Protein AF-A0A5C6DG99-F1 (afdb_monomer_lite)

Radius of gyration: 15.18 Å; chains: 1; bounding box: 29×31×44 Å

pLDDT: mean 90.05, std 11.92, range [38.16, 96.69]

Structure (mmCIF, N/CA/C/O backbone):
data_AF-A0A5C6DG99-F1
#
_entry.id   AF-A0A5C6DG99-F1
#
loop_
_atom_site.group_PDB
_atom_site.id
_atom_site.type_symbol
_atom_site.label_atom_id
_atom_site.label_alt_id
_atom_site.label_comp_id
_atom_site.label_asym_id
_atom_site.label_entity_id
_atom_site.label_seq_id
_atom_site.pdbx_PDB_ins_code
_atom_site.Cartn_x
_atom_site.Cartn_y
_atom_site.Cartn_z
_atom_site.occupancy
_atom_site.B_iso_or_equiv
_atom_site.auth_seq_id
_atom_site.auth_comp_id
_atom_site.auth_asym_id
_atom_site.auth_atom_id
_atom_site.pdbx_PDB_model_num
ATOM 1 N N . MET A 1 1 ? 6.908 -6.399 0.278 1.00 84.75 1 MET A N 1
ATOM 2 C CA . MET A 1 1 ? 5.597 -5.941 -0.234 1.00 84.75 1 MET A CA 1
ATOM 3 C C . MET A 1 1 ? 5.502 -4.437 -0.047 1.00 84.75 1 MET A C 1
ATOM 5 O O . MET A 1 1 ? 5.780 -3.969 1.053 1.00 84.75 1 MET A O 1
ATOM 9 N N . TYR A 1 2 ? 5.166 -3.706 -1.108 1.00 90.50 2 TYR A N 1
ATOM 10 C CA . TYR A 1 2 ? 4.904 -2.265 -1.066 1.00 90.50 2 TYR A CA 1
ATOM 11 C C . TYR A 1 2 ? 3.395 -2.015 -0.957 1.00 90.50 2 TYR A C 1
ATOM 13 O O . TYR A 1 2 ? 2.605 -2.815 -1.451 1.00 90.50 2 TYR A O 1
ATOM 21 N N . THR A 1 3 ? 3.003 -0.930 -0.293 1.00 93.94 3 THR A N 1
ATOM 22 C CA . THR A 1 3 ? 1.605 -0.506 -0.137 1.00 93.94 3 THR A CA 1
ATOM 23 C C . THR A 1 3 ? 1.520 0.994 -0.376 1.00 93.94 3 THR A C 1
ATOM 25 O O . THR A 1 3 ? 2.413 1.718 0.065 1.00 93.94 3 THR A O 1
ATOM 28 N N . GLY A 1 4 ? 0.469 1.424 -1.068 1.00 94.50 4 GLY A N 1
ATOM 29 C CA . GLY A 1 4 ? 0.245 2.802 -1.493 1.00 94.50 4 GLY A CA 1
ATOM 30 C C . GLY A 1 4 ? -1.246 3.143 -1.495 1.00 94.50 4 GLY A C 1
ATOM 31 O O . GLY A 1 4 ? -2.080 2.236 -1.580 1.00 94.50 4 GLY A O 1
ATOM 32 N N . ILE A 1 5 ? -1.582 4.433 -1.488 1.00 96.31 5 ILE A N 1
ATOM 33 C CA . ILE A 1 5 ? -2.908 4.929 -1.885 1.00 96.31 5 ILE A CA 1
ATOM 34 C C . ILE A 1 5 ? -2.828 5.689 -3.209 1.00 96.31 5 ILE A C 1
ATOM 36 O O . ILE A 1 5 ? -1.821 6.322 -3.520 1.00 96.31 5 ILE A O 1
ATOM 40 N N . THR A 1 6 ? -3.900 5.636 -3.990 1.00 96.25 6 THR A N 1
ATOM 41 C CA . THR A 1 6 ? -4.050 6.400 -5.231 1.00 96.25 6 THR A CA 1
ATOM 42 C C . THR A 1 6 ? -5.527 6.472 -5.609 1.00 96.25 6 THR A C 1
ATOM 44 O O . THR A 1 6 ? -6.308 5.593 -5.237 1.00 96.25 6 THR A O 1
ATOM 47 N N . THR A 1 7 ? -5.911 7.517 -6.334 1.00 96.12 7 THR A N 1
ATOM 48 C CA . THR A 1 7 ? -7.213 7.606 -7.011 1.00 96.12 7 THR A CA 1
ATOM 49 C C . THR A 1 7 ? -7.198 6.918 -8.374 1.00 96.12 7 THR A C 1
ATOM 51 O O . THR A 1 7 ? -8.253 6.554 -8.878 1.00 96.12 7 THR A O 1
ATOM 54 N N . ASP A 1 8 ? -6.007 6.702 -8.933 1.00 95.94 8 ASP A N 1
ATOM 55 C CA . ASP A 1 8 ? -5.771 6.088 -10.235 1.00 95.94 8 ASP A CA 1
ATOM 56 C C . ASP A 1 8 ? -4.727 4.976 -10.076 1.00 95.94 8 ASP A C 1
ATOM 58 O O . ASP A 1 8 ? -3.548 5.233 -9.802 1.00 95.94 8 ASP A O 1
ATOM 62 N N . VAL A 1 9 ? -5.197 3.729 -10.121 1.00 95.88 9 VAL A N 1
ATOM 63 C CA . VAL A 1 9 ? -4.380 2.545 -9.824 1.00 95.88 9 VAL A CA 1
ATOM 64 C C . VAL A 1 9 ? -3.473 2.184 -10.992 1.00 95.88 9 VAL A C 1
ATOM 66 O O . VAL A 1 9 ? -2.332 1.805 -10.749 1.00 95.88 9 VAL A O 1
ATOM 69 N N . GLU A 1 10 ? -3.963 2.317 -12.222 1.00 95.19 10 GLU A N 1
ATOM 70 C CA . GLU A 1 10 ? -3.237 1.937 -13.439 1.00 95.19 10 GLU A CA 1
ATOM 71 C C . GLU A 1 10 ? -2.046 2.865 -13.644 1.00 95.19 10 GLU A C 1
ATOM 73 O O . GLU A 1 10 ? -0.903 2.408 -13.589 1.00 95.19 10 GLU A O 1
ATOM 78 N N . ARG A 1 11 ? -2.290 4.182 -13.660 1.00 95.94 11 ARG A N 1
ATOM 79 C CA . ARG A 1 11 ? -1.226 5.190 -13.754 1.00 95.94 11 ARG A CA 1
ATOM 80 C C . ARG A 1 11 ? -0.164 5.007 -12.673 1.00 95.94 11 ARG A C 1
ATOM 82 O O . ARG A 1 11 ? 1.031 5.118 -12.927 1.00 95.94 11 ARG A O 1
ATOM 89 N N . ARG A 1 12 ? -0.584 4.728 -11.433 1.00 95.50 12 ARG A N 1
ATOM 90 C CA . ARG A 1 12 ? 0.349 4.563 -10.310 1.00 95.50 12 ARG A CA 1
ATOM 91 C C . ARG A 1 12 ? 1.176 3.285 -10.426 1.00 95.50 12 ARG A C 1
ATOM 93 O O . ARG A 1 12 ? 2.329 3.273 -10.000 1.00 95.50 12 ARG A O 1
ATOM 100 N N . PHE A 1 13 ? 0.586 2.212 -10.942 1.00 95.69 13 PHE A N 1
ATOM 101 C CA . PHE A 1 13 ? 1.279 0.951 -11.166 1.00 95.69 13 PHE A CA 1
ATOM 102 C C . PHE A 1 13 ? 2.339 1.103 -12.262 1.00 95.69 13 PHE A C 1
ATOM 104 O O . PHE A 1 13 ? 3.492 0.758 -12.018 1.00 95.69 13 PHE A O 1
ATOM 111 N N . GLU A 1 14 ? 2.001 1.747 -13.378 1.00 94.25 14 GLU A N 1
ATOM 112 C CA . GLU A 1 14 ? 2.939 2.053 -14.466 1.00 94.25 14 GLU A CA 1
ATOM 113 C C . GLU A 1 14 ? 4.101 2.948 -14.009 1.00 94.25 14 GLU A C 1
ATOM 115 O O . GLU A 1 14 ? 5.263 2.649 -14.291 1.00 94.25 14 GLU A O 1
ATOM 120 N N . GLU A 1 15 ? 3.828 4.007 -13.231 1.00 94.44 15 GLU A N 1
ATOM 121 C CA . GLU A 1 15 ? 4.868 4.857 -12.620 1.00 94.44 15 GLU A CA 1
ATOM 122 C C . GLU A 1 15 ? 5.853 4.039 -11.761 1.00 94.44 15 GLU A C 1
ATOM 124 O O . GLU A 1 15 ? 7.034 4.374 -11.656 1.00 94.44 15 GLU A O 1
ATOM 129 N N . HIS A 1 16 ? 5.371 2.982 -11.100 1.00 94.25 16 HIS A N 1
ATOM 130 C CA . HIS A 1 16 ? 6.204 2.098 -10.290 1.00 94.25 16 HIS A CA 1
ATOM 131 C C . HIS A 1 16 ? 6.967 1.070 -11.124 1.00 94.25 16 HIS A C 1
ATOM 133 O O . HIS A 1 16 ? 8.139 0.829 -10.835 1.00 94.25 16 HIS A O 1
ATOM 139 N N . GLU A 1 17 ? 6.320 0.468 -12.118 1.00 93.38 17 GLU A N 1
ATOM 140 C CA . GLU A 1 17 ? 6.889 -0.591 -12.951 1.00 93.38 17 GLU A CA 1
ATOM 141 C C . GLU A 1 17 ? 7.972 -0.059 -13.894 1.00 93.38 17 GLU A C 1
ATOM 143 O O . GLU A 1 17 ? 9.055 -0.636 -13.968 1.00 93.38 17 GLU A O 1
ATOM 148 N N . SER A 1 18 ? 7.734 1.099 -14.515 1.00 91.94 18 SER A N 1
ATOM 149 C CA . SER A 1 18 ? 8.705 1.793 -15.378 1.00 91.94 18 SER A CA 1
ATOM 150 C C . SER A 1 18 ? 9.927 2.334 -14.627 1.00 91.94 18 SER A C 1
ATOM 152 O O . SER A 1 18 ? 10.933 2.690 -15.238 1.00 91.94 18 SER A O 1
ATOM 154 N N . G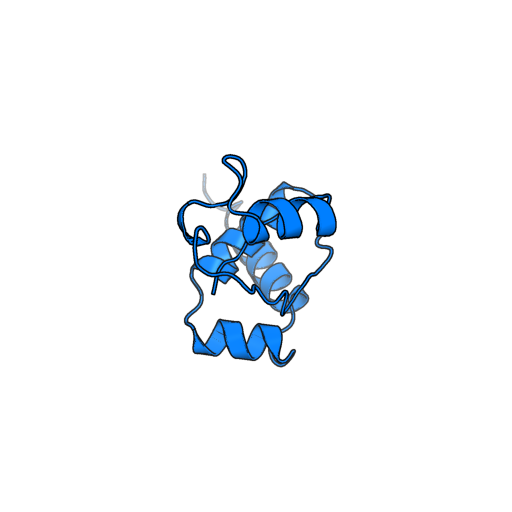LY A 1 19 ? 9.855 2.426 -13.294 1.00 84.19 19 GLY A N 1
ATOM 155 C CA . GLY A 1 19 ? 10.903 3.033 -12.478 1.00 84.19 19 GLY A CA 1
ATOM 156 C C . GLY A 1 19 ? 10.980 4.563 -12.586 1.00 84.19 19 GLY A C 1
ATOM 157 O O . GLY A 1 19 ? 12.016 5.132 -12.227 1.00 84.19 19 GLY A O 1
ATOM 158 N N . ASP A 1 20 ? 9.906 5.227 -13.033 1.00 84.38 20 ASP A N 1
ATOM 159 C CA . ASP A 1 20 ? 9.821 6.685 -13.181 1.00 84.38 20 ASP A CA 1
ATOM 160 C C . ASP A 1 20 ? 10.218 7.430 -11.886 1.00 84.38 20 ASP A C 1
ATOM 162 O O . ASP A 1 20 ? 10.125 6.927 -10.754 1.00 84.38 20 ASP A O 1
ATOM 166 N N . LYS A 1 21 ? 10.650 8.689 -12.023 1.00 86.50 21 LYS A N 1
ATOM 167 C CA . LYS A 1 21 ? 10.955 9.564 -10.883 1.00 86.50 21 LYS A CA 1
ATOM 168 C C . LYS A 1 21 ? 9.765 9.713 -9.919 1.00 86.50 21 LYS A C 1
ATOM 170 O O . LYS A 1 21 ? 10.003 9.835 -8.716 1.00 86.50 21 LYS A O 1
ATOM 175 N N . LYS A 1 22 ? 8.528 9.655 -10.427 1.00 88.00 22 LYS A N 1
ATOM 176 C CA . LYS A 1 22 ? 7.248 9.697 -9.692 1.00 88.00 22 LYS A CA 1
ATOM 177 C C . LYS A 1 22 ? 6.932 8.393 -8.949 1.00 88.00 22 LYS A C 1
ATOM 179 O O . LYS A 1 22 ? 6.156 8.400 -7.984 1.00 88.00 22 LYS A O 1
ATOM 184 N N . GLY A 1 23 ? 7.561 7.292 -9.357 1.00 88.19 23 GLY A N 1
ATOM 185 C CA . GLY A 1 23 ? 7.516 6.010 -8.678 1.00 88.19 23 GLY A CA 1
ATOM 186 C C . GLY A 1 23 ? 8.306 6.007 -7.364 1.00 88.19 23 GLY A C 1
ATOM 187 O O . GLY A 1 23 ? 9.264 6.752 -7.146 1.00 88.19 23 GLY A O 1
ATOM 188 N N . SER A 1 24 ? 7.904 5.125 -6.452 1.00 90.25 24 SER A N 1
ATOM 189 C CA . SER A 1 24 ? 8.591 4.872 -5.187 1.00 90.25 24 SER A CA 1
ATOM 190 C C . SER A 1 24 ? 10.032 4.432 -5.427 1.00 90.25 24 SER A C 1
ATOM 192 O O . SER A 1 24 ? 10.274 3.443 -6.118 1.00 90.25 24 SER A O 1
ATOM 194 N N . LYS A 1 25 ? 10.981 5.095 -4.754 1.00 90.56 25 LYS A N 1
ATOM 195 C CA . LYS A 1 25 ? 12.403 4.709 -4.756 1.00 90.56 25 LYS A CA 1
ATOM 196 C C . LYS A 1 25 ? 12.608 3.236 -4.384 1.00 90.56 25 LYS A C 1
ATOM 198 O O . LYS A 1 25 ? 13.511 2.605 -4.911 1.00 90.56 25 LYS A O 1
ATOM 203 N N . TYR A 1 26 ? 11.752 2.685 -3.519 1.00 90.75 26 TYR A N 1
ATOM 204 C CA . TYR A 1 26 ? 11.835 1.288 -3.083 1.00 90.75 26 TYR A CA 1
ATOM 205 C C . TYR A 1 26 ? 11.549 0.275 -4.204 1.00 90.75 26 TYR A C 1
ATOM 207 O O . TYR A 1 26 ? 12.036 -0.850 -4.134 1.00 90.75 26 TYR A O 1
ATOM 215 N N . LEU A 1 27 ? 10.742 0.646 -5.206 1.00 91.12 27 LEU A N 1
ATOM 216 C CA . LEU A 1 27 ? 10.326 -0.251 -6.291 1.00 91.12 27 LEU A CA 1
ATOM 217 C C . LEU A 1 27 ? 11.190 -0.135 -7.553 1.00 91.12 27 LEU A C 1
ATOM 219 O O . LEU A 1 27 ? 11.097 -0.999 -8.420 1.00 91.12 27 LEU A O 1
ATOM 223 N N . ARG A 1 28 ? 12.058 0.880 -7.650 1.00 90.62 28 ARG A N 1
ATOM 224 C CA . ARG A 1 28 ? 12.956 1.043 -8.802 1.00 90.62 28 ARG A CA 1
ATOM 225 C C . ARG A 1 28 ? 13.853 -0.187 -8.962 1.00 90.62 28 ARG A C 1
ATOM 227 O O . ARG A 1 28 ? 14.456 -0.640 -7.991 1.00 90.62 28 ARG A O 1
ATOM 234 N N . GLY A 1 29 ? 13.914 -0.724 -10.182 1.00 89.69 29 GLY A N 1
ATOM 235 C CA . GLY A 1 29 ? 14.704 -1.915 -10.512 1.00 89.69 29 GLY A CA 1
ATOM 236 C C . GLY A 1 29 ? 14.143 -3.239 -9.974 1.00 89.69 29 GLY A C 1
ATOM 237 O O . GLY A 1 29 ? 14.846 -4.241 -10.011 1.00 89.69 29 GLY A O 1
ATOM 238 N N . LYS A 1 30 ? 12.906 -3.265 -9.454 1.00 90.94 30 LYS A N 1
ATOM 239 C CA . LYS A 1 30 ? 12.242 -4.492 -8.970 1.00 90.94 30 LYS A CA 1
ATOM 240 C C . LYS A 1 30 ? 11.195 -5.048 -9.942 1.00 90.94 30 LYS A C 1
ATOM 242 O O . LYS A 1 30 ? 10.383 -5.869 -9.530 1.00 90.94 30 LYS A O 1
ATOM 247 N N . ALA A 1 31 ? 11.187 -4.574 -11.186 1.00 89.31 31 ALA A N 1
ATOM 248 C CA . ALA A 1 31 ? 10.303 -5.082 -12.228 1.00 89.31 31 ALA A CA 1
ATOM 249 C C . ALA A 1 31 ? 10.682 -6.529 -12.632 1.00 89.31 31 ALA A C 1
ATOM 251 O O . ALA A 1 31 ? 11.858 -6.888 -12.525 1.00 89.31 31 ALA A O 1
ATOM 252 N N . PRO A 1 32 ? 9.719 -7.346 -13.106 1.00 93.56 32 PRO A N 1
ATOM 253 C CA . PRO A 1 32 ? 8.292 -7.036 -13.244 1.00 93.56 32 PRO A CA 1
ATOM 254 C C . PRO A 1 32 ? 7.576 -6.986 -11.887 1.00 93.56 32 PRO A C 1
ATOM 256 O O . PRO A 1 32 ? 7.866 -7.760 -10.973 1.00 93.56 32 PRO A O 1
ATOM 259 N N . LEU A 1 33 ? 6.635 -6.052 -11.742 1.00 94.31 33 LEU A N 1
ATOM 260 C CA . LEU A 1 33 ? 5.823 -5.929 -10.533 1.00 94.31 33 LEU A CA 1
ATOM 261 C C . LEU A 1 33 ? 4.513 -6.703 -10.688 1.00 94.31 33 LEU A C 1
ATOM 263 O O . LEU A 1 33 ? 4.009 -6.907 -11.784 1.00 94.31 33 LEU A O 1
ATOM 267 N N . THR A 1 34 ? 3.918 -7.109 -9.568 1.00 95.00 34 THR A N 1
ATOM 268 C CA . THR A 1 34 ? 2.595 -7.744 -9.562 1.00 95.00 34 THR A CA 1
ATOM 269 C C . THR A 1 34 ? 1.669 -7.001 -8.614 1.00 95.00 34 THR A C 1
ATOM 271 O O . THR A 1 34 ? 1.956 -6.866 -7.419 1.00 95.00 34 THR A O 1
ATOM 274 N N . LEU A 1 35 ? 0.531 -6.533 -9.131 1.00 95.44 35 LEU A N 1
ATOM 275 C CA . LEU A 1 35 ? -0.525 -5.948 -8.314 1.00 95.44 35 LEU A CA 1
ATOM 276 C C . LEU A 1 35 ? -1.374 -7.057 -7.683 1.00 95.44 35 LEU A C 1
ATOM 278 O O . LEU A 1 35 ? -2.331 -7.545 -8.272 1.00 95.44 35 LEU A O 1
ATOM 282 N N . VAL A 1 36 ? -1.032 -7.435 -6.453 1.00 95.69 36 VAL A N 1
ATOM 283 C CA . VAL A 1 36 ? -1.711 -8.535 -5.744 1.00 95.69 36 VAL A CA 1
ATOM 284 C C . VAL A 1 36 ? -3.014 -8.125 -5.049 1.00 95.69 36 VA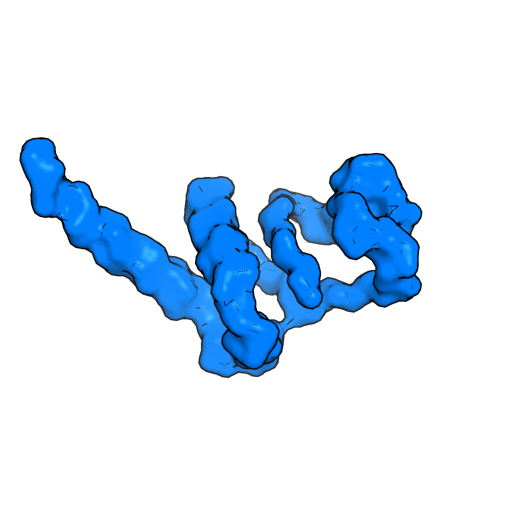L A C 1
ATOM 286 O O . VAL A 1 36 ? -3.800 -8.981 -4.658 1.00 95.69 36 VAL A O 1
ATOM 289 N N . MET A 1 37 ? -3.255 -6.824 -4.847 1.00 94.75 37 MET A N 1
ATOM 290 C CA . MET A 1 37 ? -4.454 -6.335 -4.162 1.00 94.75 37 MET A CA 1
ATOM 291 C C . MET A 1 37 ? -4.737 -4.863 -4.484 1.00 94.75 37 MET A C 1
ATOM 293 O O . MET A 1 37 ? -3.846 -4.022 -4.392 1.00 94.75 37 MET A O 1
ATOM 297 N N . LYS A 1 38 ? -6.009 -4.534 -4.754 1.00 95.69 38 LYS A N 1
ATOM 298 C CA . LYS A 1 38 ? -6.540 -3.159 -4.762 1.00 95.69 38 LYS A CA 1
ATOM 299 C C . LYS A 1 38 ? -7.914 -3.108 -4.090 1.00 95.69 38 LYS A C 1
ATOM 301 O O . LYS A 1 38 ? -8.701 -4.046 -4.214 1.00 95.69 38 LYS A O 1
ATOM 306 N N . LYS A 1 39 ? -8.226 -2.026 -3.367 1.00 95.44 39 LYS A N 1
ATOM 307 C CA . LYS A 1 39 ? -9.543 -1.842 -2.733 1.00 95.44 39 LYS A CA 1
ATOM 308 C C . LYS A 1 39 ? -9.939 -0.370 -2.658 1.00 95.44 39 LYS A C 1
ATOM 310 O O . LYS A 1 39 ? -9.156 0.459 -2.209 1.00 95.44 39 LYS A O 1
ATOM 315 N N . LYS A 1 40 ? -11.185 -0.065 -3.032 1.00 95.44 40 LYS A N 1
ATOM 316 C CA . LYS A 1 40 ? -11.799 1.252 -2.814 1.00 95.44 40 LYS A CA 1
ATOM 317 C C . LYS A 1 40 ? -12.151 1.414 -1.332 1.00 95.44 40 LYS A C 1
ATOM 319 O O . LYS A 1 40 ? -12.857 0.570 -0.781 1.00 95.44 40 LYS A O 1
ATOM 324 N N . ILE A 1 41 ? -11.646 2.473 -0.701 1.00 93.94 41 ILE A N 1
ATOM 325 C CA . ILE A 1 41 ? -11.812 2.726 0.742 1.00 93.94 41 ILE A CA 1
ATOM 326 C C . ILE A 1 41 ? -12.884 3.783 1.038 1.00 93.94 41 ILE A C 1
ATOM 328 O O . ILE A 1 41 ? -13.653 3.624 1.991 1.00 93.94 41 ILE A O 1
ATOM 332 N N . GLY A 1 42 ? -12.928 4.844 0.231 1.00 91.69 42 GLY A N 1
ATOM 333 C CA . GLY A 1 42 ? -13.732 6.037 0.485 1.00 91.69 42 GLY A CA 1
ATOM 334 C C . GLY A 1 42 ? -12.853 7.280 0.437 1.00 91.69 42 GLY A C 1
ATOM 335 O O . GLY A 1 42 ? -12.118 7.469 -0.531 1.00 91.69 42 GLY A O 1
ATOM 336 N N . ASP A 1 43 ? -12.924 8.102 1.478 1.00 94.12 43 ASP A N 1
ATOM 337 C CA . ASP A 1 43 ? -12.173 9.348 1.583 1.00 94.12 43 ASP A CA 1
ATOM 338 C C . ASP A 1 43 ? -10.660 9.140 1.799 1.00 94.12 43 ASP A C 1
ATOM 340 O O . ASP A 1 43 ? -10.170 8.067 2.177 1.00 94.12 43 ASP A O 1
ATOM 344 N N . ARG A 1 44 ? -9.906 10.219 1.562 1.00 95.62 44 ARG A N 1
ATOM 345 C CA . ARG A 1 44 ? -8.443 10.243 1.677 1.00 95.62 44 ARG A CA 1
ATOM 346 C C . ARG A 1 44 ? -7.958 9.980 3.106 1.00 95.62 44 ARG A C 1
ATOM 348 O O . ARG A 1 44 ? -6.928 9.329 3.269 1.00 95.62 44 ARG A O 1
ATOM 355 N N . SER A 1 45 ? -8.671 10.467 4.122 1.00 95.81 45 SER A N 1
ATOM 356 C CA . SER A 1 45 ? -8.274 10.322 5.529 1.00 95.81 45 SER A CA 1
ATOM 357 C C . SER A 1 45 ? -8.310 8.852 5.946 1.00 95.81 45 SER A C 1
ATOM 359 O O . SER A 1 45 ? -7.319 8.308 6.436 1.00 95.81 45 SER A O 1
ATOM 361 N N . MET A 1 46 ? -9.409 8.162 5.644 1.00 95.94 46 MET A N 1
ATOM 362 C CA . MET A 1 46 ? -9.570 6.737 5.899 1.00 95.94 46 MET A CA 1
ATOM 363 C C . MET A 1 46 ? -8.566 5.898 5.100 1.00 95.94 46 MET A C 1
ATOM 365 O O . MET A 1 46 ? -7.986 4.956 5.642 1.00 95.94 46 MET A O 1
ATOM 369 N N . ALA A 1 47 ? -8.314 6.245 3.832 1.00 96.69 47 ALA A N 1
ATOM 370 C CA . ALA A 1 47 ? -7.323 5.553 3.008 1.00 96.69 47 ALA A CA 1
ATOM 371 C C . ALA A 1 47 ? -5.910 5.633 3.612 1.00 96.69 47 ALA A C 1
ATOM 373 O O . ALA A 1 47 ? -5.248 4.603 3.739 1.00 96.69 47 ALA A O 1
ATOM 374 N N . LEU A 1 48 ? -5.481 6.820 4.054 1.00 96.50 48 LEU A N 1
ATOM 375 C CA . LEU A 1 48 ? -4.187 7.025 4.717 1.00 96.50 48 LEU A CA 1
ATOM 376 C C . LEU A 1 48 ? -4.084 6.252 6.040 1.00 96.50 48 LEU A C 1
ATOM 378 O O . LEU A 1 48 ? -3.065 5.616 6.310 1.00 96.50 48 LEU A O 1
ATOM 382 N N . LYS A 1 49 ? -5.143 6.259 6.861 1.00 96.25 49 LYS A N 1
ATOM 383 C CA . LYS A 1 49 ? -5.179 5.507 8.129 1.00 96.25 49 LYS A CA 1
ATOM 384 C C . LYS A 1 49 ? -5.045 4.002 7.892 1.00 96.25 49 LYS A C 1
ATOM 386 O O . LYS A 1 49 ? -4.250 3.335 8.559 1.00 96.25 49 LYS A O 1
ATOM 391 N N . ILE A 1 50 ? -5.787 3.466 6.921 1.00 96.62 50 ILE A N 1
ATOM 392 C CA . ILE A 1 50 ? -5.706 2.050 6.547 1.00 96.62 50 ILE A CA 1
ATOM 393 C C . ILE A 1 50 ? -4.318 1.717 6.002 1.00 96.62 50 ILE A C 1
ATOM 395 O O . ILE A 1 50 ? -3.729 0.735 6.444 1.00 96.62 50 ILE A O 1
ATOM 399 N N . GLU A 1 51 ? -3.761 2.528 5.101 1.00 96.44 51 GLU A N 1
ATOM 400 C CA . GLU A 1 51 ? -2.409 2.328 4.570 1.00 96.44 51 GLU A CA 1
ATOM 401 C C . GLU A 1 51 ? -1.367 2.285 5.693 1.00 96.44 51 GLU A C 1
ATOM 403 O O . GLU A 1 51 ? -0.570 1.348 5.754 1.00 96.44 51 GLU A O 1
ATOM 408 N N . ALA A 1 52 ? -1.400 3.245 6.623 1.00 96.06 52 ALA A N 1
ATOM 409 C CA . ALA A 1 52 ? -0.482 3.290 7.756 1.00 96.06 52 ALA A CA 1
ATOM 410 C C . ALA A 1 52 ? -0.590 2.032 8.631 1.00 96.06 52 ALA A C 1
ATOM 412 O O . ALA A 1 52 ? 0.429 1.475 9.054 1.00 96.06 52 ALA A O 1
ATOM 413 N N . LYS A 1 53 ? -1.814 1.548 8.869 1.00 95.94 53 LYS A N 1
ATOM 414 C CA . LYS A 1 53 ? -2.059 0.321 9.629 1.00 95.94 53 LYS A CA 1
ATOM 415 C C . LYS A 1 53 ? -1.555 -0.915 8.889 1.00 95.94 53 LYS A C 1
ATOM 417 O O . LYS A 1 53 ? -0.799 -1.693 9.465 1.00 95.94 53 LYS A O 1
ATOM 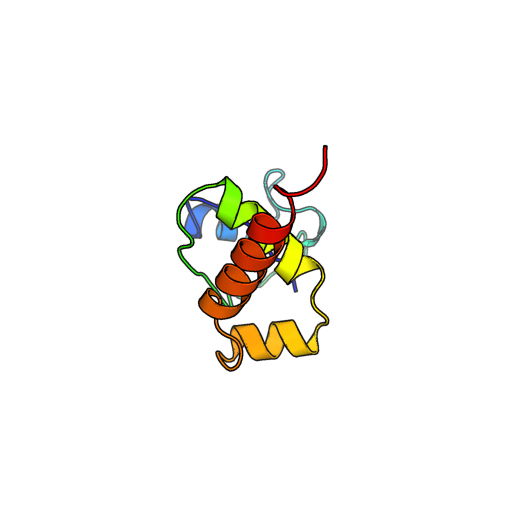422 N N . VAL A 1 54 ? -1.883 -1.060 7.604 1.00 95.50 54 VAL A N 1
ATOM 423 C CA . VAL A 1 54 ? -1.421 -2.174 6.761 1.00 95.50 54 VAL A CA 1
ATOM 424 C C . VAL A 1 54 ? 0.103 -2.173 6.640 1.00 95.50 54 VAL A C 1
ATOM 426 O O . VAL A 1 54 ? 0.719 -3.231 6.740 1.00 95.50 54 VAL A O 1
ATOM 429 N N . LYS A 1 55 ? 0.745 -1.008 6.503 1.00 93.88 55 LYS A N 1
ATOM 430 C CA . LYS A 1 55 ? 2.208 -0.878 6.433 1.00 93.88 55 LYS A CA 1
ATOM 431 C C . LYS A 1 55 ? 2.891 -1.464 7.672 1.00 93.88 55 LYS A C 1
ATOM 433 O O . LYS A 1 55 ? 3.901 -2.155 7.517 1.00 93.88 55 LYS A O 1
ATOM 438 N N . LYS A 1 56 ? 2.304 -1.259 8.858 1.00 95.12 56 LYS A N 1
ATOM 439 C CA . LYS A 1 56 ? 2.776 -1.790 10.149 1.00 95.12 56 LYS A CA 1
ATOM 440 C C . LYS A 1 56 ? 2.474 -3.277 10.367 1.00 95.12 56 LYS A C 1
ATOM 442 O O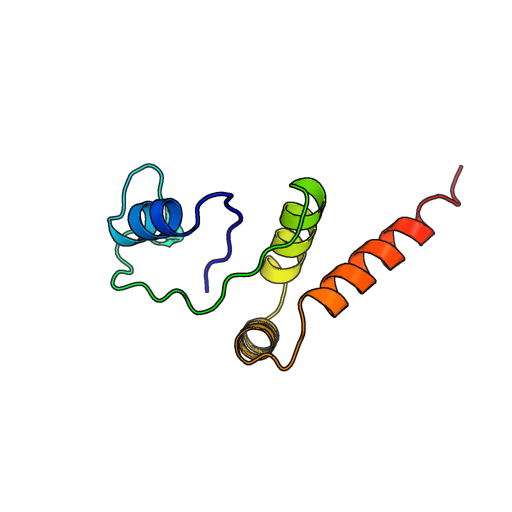 . LYS A 1 56 ? 3.051 -3.873 11.270 1.00 95.12 56 LYS A O 1
ATOM 447 N N . LEU A 1 57 ? 1.605 -3.898 9.563 1.00 94.94 57 LEU A N 1
ATOM 448 C CA . LEU A 1 57 ? 1.318 -5.325 9.710 1.00 94.94 57 LEU A CA 1
ATOM 449 C C . LEU A 1 57 ? 2.559 -6.186 9.392 1.00 94.94 57 LEU A C 1
ATOM 451 O O . LEU A 1 57 ? 3.292 -5.889 8.436 1.00 94.94 57 LEU A O 1
ATOM 455 N N . PRO A 1 58 ? 2.762 -7.298 10.124 1.00 95.62 58 PRO A N 1
ATOM 456 C CA . PRO A 1 58 ? 3.736 -8.322 9.760 1.00 95.62 58 PRO A CA 1
ATOM 457 C C . PRO A 1 58 ? 3.473 -8.896 8.363 1.00 95.62 58 PRO A C 1
ATOM 459 O O . PRO A 1 58 ? 2.340 -8.867 7.872 1.00 95.62 58 PRO A O 1
ATOM 462 N N . LYS A 1 59 ? 4.509 -9.473 7.737 1.00 94.38 59 LYS A N 1
ATOM 463 C CA . LYS A 1 59 ? 4.415 -10.097 6.404 1.00 94.38 59 LYS A CA 1
ATOM 464 C C . LYS A 1 59 ? 3.273 -11.120 6.331 1.00 94.38 59 LYS A C 1
ATOM 466 O O . LYS A 1 59 ? 2.437 -11.010 5.443 1.00 94.38 59 LYS A O 1
ATOM 471 N N . THR A 1 60 ? 3.157 -11.999 7.326 1.00 95.81 60 THR A N 1
ATOM 472 C CA . THR A 1 60 ? 2.092 -13.011 7.400 1.00 95.81 60 THR A CA 1
ATOM 473 C C . THR A 1 60 ? 0.698 -12.387 7.375 1.00 95.81 60 THR A C 1
ATOM 475 O O . THR A 1 60 ? -0.156 -12.805 6.605 1.00 95.81 60 THR A O 1
ATOM 478 N N . LYS A 1 61 ? 0.451 -11.322 8.153 1.00 95.62 61 LYS A N 1
ATOM 479 C CA . LYS A 1 61 ? -0.858 -10.643 8.141 1.00 95.62 61 LYS A CA 1
ATOM 480 C C . LYS A 1 61 ? -1.145 -9.957 6.803 1.00 95.62 61 LYS A C 1
ATOM 482 O O . LYS A 1 61 ? -2.295 -9.920 6.379 1.00 95.62 61 LYS A O 1
ATOM 487 N N . LYS A 1 62 ? -0.118 -9.442 6.121 1.00 95.25 62 LYS A N 1
ATOM 488 C CA . LYS A 1 62 ? -0.258 -8.896 4.762 1.00 95.25 62 LYS A CA 1
ATOM 489 C C . LYS A 1 62 ? -0.638 -9.985 3.756 1.00 95.25 62 LYS A C 1
ATOM 491 O O . LYS A 1 62 ? -1.528 -9.763 2.947 1.00 95.25 62 LYS A O 1
ATOM 496 N N . GLU A 1 63 ? -0.030 -11.163 3.839 1.00 95.94 63 GLU A N 1
ATOM 497 C CA . GLU A 1 63 ? -0.376 -12.311 2.989 1.00 95.94 63 GLU A CA 1
ATOM 498 C C . GLU A 1 63 ? -1.801 -12.811 3.260 1.00 95.94 63 GLU A C 1
ATOM 500 O O . GLU A 1 63 ? -2.548 -13.063 2.320 1.00 95.94 63 GLU A O 1
ATOM 505 N N . LEU A 1 64 ? -2.227 -12.864 4.527 1.00 96.25 64 LEU A N 1
ATOM 506 C CA . LEU A 1 64 ? -3.613 -13.186 4.891 1.00 96.25 64 LEU A CA 1
ATOM 507 C C . LEU A 1 64 ? -4.613 -12.150 4.356 1.00 96.25 64 LEU A C 1
ATOM 509 O O . LEU A 1 64 ? -5.716 -12.517 3.952 1.00 96.25 64 LEU A O 1
ATOM 513 N N . LEU A 1 65 ? -4.239 -10.868 4.341 1.00 95.75 65 LEU A N 1
ATOM 514 C CA . LEU A 1 65 ? -5.044 -9.795 3.758 1.00 95.75 65 LEU A CA 1
ATOM 515 C C . LEU A 1 65 ? -5.180 -9.963 2.236 1.00 95.75 65 LEU A C 1
ATOM 517 O O . LEU A 1 65 ? -6.292 -9.890 1.717 1.00 95.75 65 LEU A O 1
ATOM 521 N N . VAL A 1 66 ? -4.077 -10.245 1.534 1.00 95.25 66 VAL A N 1
ATOM 522 C CA . VAL A 1 66 ? -4.070 -10.523 0.085 1.00 95.25 66 VAL A CA 1
ATOM 523 C C . VAL A 1 66 ? -4.886 -11.778 -0.238 1.00 95.25 66 VAL A C 1
ATOM 525 O O . VAL A 1 66 ? -5.715 -11.755 -1.140 1.00 95.25 66 VAL A O 1
ATOM 528 N N . GLY A 1 67 ? -4.734 -12.842 0.554 1.00 95.50 67 GLY A N 1
ATOM 529 C CA . GLY A 1 67 ? -5.518 -14.075 0.440 1.00 95.50 67 GLY A CA 1
ATOM 530 C C . GLY A 1 67 ? -6.972 -13.948 0.910 1.00 95.50 67 GLY A C 1
ATOM 531 O O . GLY A 1 67 ? -7.693 -14.940 0.950 1.00 95.50 67 GLY A O 1
ATOM 532 N N . GLY A 1 68 ? -7.413 -12.753 1.317 1.00 93.75 68 GLY A N 1
ATOM 533 C CA . GLY A 1 68 ? -8.795 -12.476 1.697 1.00 93.75 68 GLY A CA 1
ATOM 534 C C . GLY A 1 68 ? -9.252 -13.097 3.020 1.00 93.75 68 GLY A C 1
ATOM 535 O O . GLY A 1 68 ? -10.454 -13.055 3.293 1.00 93.75 68 GLY A O 1
ATOM 536 N N . LYS A 1 69 ? -8.334 -13.637 3.830 1.00 96.25 69 LYS A N 1
ATOM 537 C CA . LYS A 1 69 ? -8.598 -14.171 5.178 1.00 96.25 69 LYS A CA 1
ATOM 538 C C . LYS A 1 69 ? -8.794 -13.063 6.212 1.00 96.25 69 LYS A C 1
ATOM 540 O O . LYS A 1 69 ? -9.540 -13.250 7.160 1.00 96.25 69 LYS A O 1
ATOM 545 N N . ILE A 1 70 ? -8.159 -11.910 5.999 1.00 95.00 70 ILE A N 1
ATOM 546 C CA . ILE A 1 70 ? -8.444 -10.661 6.717 1.00 95.00 70 ILE A CA 1
ATOM 547 C C . ILE A 1 70 ? -9.151 -9.730 5.734 1.00 95.00 70 ILE A C 1
ATOM 549 O O . ILE A 1 70 ? -8.692 -9.577 4.599 1.00 95.00 70 ILE A O 1
ATOM 553 N N . LYS A 1 71 ? -10.256 -9.089 6.125 1.00 95.00 71 LYS A N 1
ATOM 554 C CA . LYS A 1 71 ? -10.940 -8.114 5.265 1.00 95.00 71 LYS A CA 1
ATOM 555 C C . LYS A 1 71 ? -10.584 -6.681 5.655 1.00 95.00 71 LYS A C 1
ATOM 557 O O . LYS A 1 71 ? -10.523 -6.314 6.822 1.00 95.00 71 LYS A O 1
ATOM 562 N N . ILE A 1 72 ? -10.492 -5.808 4.651 1.00 94.62 72 ILE A N 1
ATOM 563 C CA . ILE A 1 72 ? -10.312 -4.357 4.848 1.00 94.62 72 ILE A CA 1
ATOM 564 C C . ILE A 1 72 ? -11.399 -3.742 5.747 1.00 94.62 72 ILE A C 1
ATOM 566 O O . ILE A 1 72 ? -11.112 -2.810 6.492 1.00 94.62 72 ILE A O 1
ATOM 570 N N . ARG A 1 73 ? -12.635 -4.267 5.711 1.00 94.19 73 ARG A N 1
ATOM 571 C CA . ARG A 1 73 ? -13.730 -3.800 6.581 1.00 94.19 73 ARG A CA 1
ATOM 572 C C . ARG A 1 73 ? -13.436 -4.001 8.071 1.00 94.19 73 ARG A C 1
ATOM 574 O O . ARG A 1 73 ? -13.839 -3.164 8.864 1.00 94.19 73 ARG A O 1
ATOM 581 N N . GLU A 1 74 ? -12.708 -5.058 8.431 1.00 95.00 74 GLU A N 1
ATOM 582 C CA . GLU A 1 74 ? -12.323 -5.341 9.820 1.00 95.00 74 GLU A CA 1
ATOM 583 C C . GLU A 1 74 ? -11.278 -4.323 10.282 1.00 95.00 74 GLU A C 1
ATOM 585 O O . GLU A 1 74 ? -11.467 -3.649 11.289 1.00 95.00 74 GLU A O 1
ATOM 590 N N . ILE A 1 75 ? -10.250 -4.085 9.455 1.00 94.25 75 ILE A N 1
ATOM 591 C CA . ILE A 1 75 ? -9.229 -3.056 9.708 1.00 94.25 75 ILE A CA 1
ATOM 592 C C . ILE A 1 75 ? -9.870 -1.666 9.852 1.00 94.25 75 ILE A C 1
ATOM 594 O O . ILE A 1 75 ? -9.481 -0.900 10.736 1.00 94.25 75 ILE A O 1
ATOM 598 N N . LYS A 1 76 ? -10.853 -1.345 8.997 1.00 93.81 76 LYS A N 1
ATOM 599 C CA . LYS A 1 76 ? -11.623 -0.095 9.057 1.00 93.81 76 LYS A CA 1
ATOM 600 C C . LYS A 1 76 ? -12.440 0.007 10.350 1.00 93.81 76 LYS A C 1
ATOM 602 O O . LYS A 1 76 ? -12.417 1.057 10.982 1.00 93.81 76 LYS A O 1
ATOM 607 N N . GLY A 1 77 ? -13.103 -1.075 10.762 1.00 93.44 77 GLY A N 1
ATOM 608 C C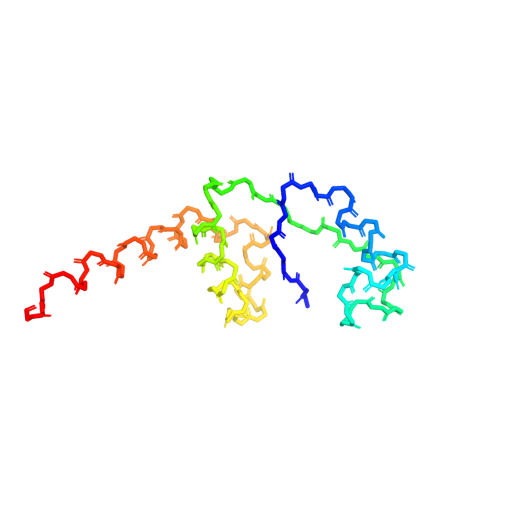A . GLY A 1 77 ? -13.827 -1.145 12.034 1.00 93.44 77 GLY A CA 1
ATOM 609 C C . GLY A 1 77 ? -12.916 -0.867 13.229 1.00 93.44 77 GLY A C 1
ATOM 610 O O . GLY A 1 77 ? -13.209 0.015 14.026 1.00 93.44 77 GLY A O 1
ATOM 611 N N . GLU A 1 78 ? -11.754 -1.520 13.290 1.00 92.88 78 GLU A N 1
ATOM 612 C CA . GLU A 1 78 ? -10.776 -1.299 14.360 1.00 92.88 78 GLU A CA 1
ATOM 613 C C . GLU A 1 78 ? -10.249 0.150 14.413 1.00 92.88 78 GLU A C 1
ATOM 615 O O . GLU A 1 78 ? -9.931 0.648 15.490 1.00 92.88 78 GLU A O 1
ATOM 620 N N . ILE A 1 79 ? -10.110 0.827 13.264 1.00 92.56 79 ILE A N 1
ATOM 621 C CA . ILE A 1 79 ? -9.710 2.245 13.221 1.00 92.56 79 ILE A CA 1
ATOM 622 C C . ILE A 1 79 ? -10.815 3.120 13.817 1.00 92.56 79 ILE A C 1
ATOM 624 O O . ILE A 1 79 ? -10.523 3.938 14.682 1.00 92.56 79 ILE A O 1
ATOM 628 N N . ASN A 1 80 ? -12.068 2.915 13.405 1.00 90.81 80 ASN A N 1
ATOM 629 C CA . ASN A 1 80 ? -13.203 3.687 13.913 1.00 90.81 80 ASN A CA 1
ATOM 630 C C . ASN A 1 80 ? -13.388 3.501 15.431 1.00 90.81 80 ASN A C 1
ATOM 632 O O . ASN A 1 80 ? -13.571 4.481 16.150 1.00 90.81 80 ASN A O 1
ATOM 636 N N . SER A 1 81 ? -13.272 2.267 15.936 1.00 85.44 81 SER A N 1
ATOM 637 C CA . SER A 1 81 ? -13.370 1.982 17.376 1.00 85.44 81 SER A CA 1
ATOM 638 C C . SER A 1 81 ? -12.243 2.632 18.187 1.00 85.44 81 SER A C 1
ATOM 640 O O . SER A 1 81 ? -12.465 3.063 19.314 1.00 85.44 81 SER A O 1
ATOM 642 N N . ALA A 1 82 ? -11.038 2.748 17.620 1.00 80.12 82 ALA A N 1
ATOM 643 C CA . ALA A 1 82 ? -9.919 3.427 18.273 1.00 80.12 82 ALA A CA 1
ATOM 644 C C . ALA A 1 82 ? -10.067 4.963 18.306 1.00 80.12 82 ALA A C 1
ATOM 646 O O . ALA A 1 82 ? -9.378 5.620 19.086 1.00 80.12 82 ALA A O 1
ATOM 647 N N . GLU A 1 83 ? -10.926 5.545 17.464 1.00 74.94 83 GLU A N 1
ATOM 648 C CA . GLU A 1 83 ? -11.213 6.987 17.450 1.00 74.94 83 GLU A CA 1
ATOM 649 C C . GLU A 1 83 ? -12.368 7.359 18.383 1.00 74.94 83 GLU A C 1
ATOM 651 O O . GLU A 1 83 ? -12.275 8.378 19.061 1.00 74.94 83 GLU A O 1
ATOM 656 N N . GLY A 1 84 ? -13.386 6.500 18.514 1.00 61.56 84 GLY A N 1
ATOM 657 C CA . GLY A 1 84 ? -14.485 6.698 19.471 1.00 61.56 84 GLY A CA 1
ATOM 658 C C . GLY A 1 84 ? -14.041 6.750 20.940 1.00 61.56 84 GLY A C 1
ATOM 659 O O . GLY A 1 84 ? -14.696 7.388 21.756 1.00 61.56 84 GLY A O 1
ATOM 660 N N . ASN A 1 85 ? -12.887 6.161 21.268 1.00 58.34 85 ASN A N 1
ATOM 661 C CA . ASN A 1 85 ? -12.297 6.210 22.611 1.00 58.34 85 ASN A CA 1
ATOM 662 C C . ASN A 1 85 ? -11.428 7.458 22.880 1.00 58.34 85 ASN A C 1
ATOM 664 O O . ASN A 1 85 ? -10.852 7.558 23.960 1.00 58.34 85 ASN A O 1
ATOM 668 N N . LYS A 1 86 ? -11.291 8.401 21.933 1.00 55.44 86 LYS A N 1
ATOM 669 C CA . LYS A 1 86 ? -10.457 9.612 22.107 1.00 55.44 86 LYS A CA 1
ATOM 670 C C . LYS A 1 86 ? -11.227 10.886 22.465 1.00 55.44 86 LYS A C 1
ATOM 672 O O . LYS A 1 86 ? -10.590 11.902 22.706 1.00 55.44 86 LYS A O 1
ATOM 677 N N . THR A 1 87 ? -12.557 10.853 22.525 1.00 50.69 87 THR A N 1
ATOM 678 C CA . THR A 1 87 ? -13.407 12.017 22.867 1.00 50.69 87 THR A CA 1
ATOM 679 C C . THR A 1 87 ? -13.818 12.093 24.343 1.00 50.69 87 THR A C 1
ATOM 681 O O . THR A 1 87 ? -14.651 12.911 24.706 1.00 50.69 87 THR A O 1
ATOM 684 N N . SER A 1 88 ? -13.222 11.273 25.211 1.00 47.91 88 SER A N 1
ATOM 685 C CA . SER A 1 88 ? -13.386 11.329 26.671 1.00 47.91 88 SER A CA 1
ATOM 686 C C . SER A 1 88 ? -12.020 11.605 27.300 1.00 47.91 88 SER A C 1
ATOM 688 O O . SER A 1 88 ? -11.333 10.689 27.754 1.00 47.91 88 SER A O 1
ATOM 690 N N . GLY A 1 89 ? -11.580 12.857 27.261 1.00 49.72 89 GLY A N 1
ATOM 691 C CA . GLY A 1 89 ? -10.289 13.246 27.813 1.00 49.72 89 GLY A CA 1
ATOM 692 C C . GLY A 1 89 ? -10.005 14.726 27.616 1.00 49.72 89 GLY A C 1
ATOM 693 O O . GLY A 1 89 ? -9.329 15.074 26.652 1.00 49.72 89 GLY A O 1
ATOM 694 N N . ASN A 1 90 ? -10.469 15.505 28.601 1.00 38.16 90 ASN A N 1
ATOM 695 C CA . ASN A 1 90 ? -10.289 16.943 28.854 1.00 38.16 90 ASN A CA 1
ATOM 696 C C . ASN A 1 90 ? -11.159 17.924 28.059 1.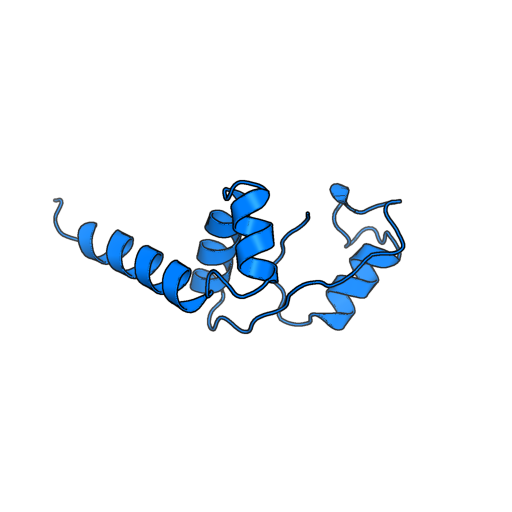00 38.16 90 ASN A C 1
ATOM 698 O O . ASN A 1 90 ? -10.922 18.103 26.846 1.00 38.16 90 ASN A O 1
#

Secondary structure (DSSP, 8-state):
------S-HHHHHHHHHTT-TTS-TTTTT-PSP--------SSHHHHHHHHHHHHHS-HHHHHHHHTTSS-HHHHHHHHHHHHHTTSS--

Sequence (90 aa):
MYTGITTDVERRFEEHESGDKKGSKYLRGKAPLTLVMKKKIGDRSMALKIEAKVKKLPKTKKELLVGGKIKIREIKGEINSAEGNKTSGN

Foldseek 3Di:
DDFDDDPDDVVQQCCLQVQHPSHDPVSRPVPPDDDLDDDDQDDPVLSVQLRVVLVPDDPVVVVCPSVVVDDSVVSSVVVVVVVVVPPPDD